Protein AF-A0A066ZVF3-F1 (afdb_monomer_lite)

Sequence (96 aa):
MKEVETARVYVGEEALKAGLVDSLGYLSDAVNQACNLGGDKTCDLVSYRFETNVNATSYSPTMQAQTKPIEMNLMKTGLLDSALSLKPGSYYLYLP

Foldseek 3Di:
DVVPVPPDDDDPVRCCVVVVDVDDDDPVVVQVVVCVVVVDPDDDDDAAAPDDDPPDDPPRDGDDPPPPPPPPVPDPDVVCCVVSVDDPDDDDDDDD

pLDDT: mean 78.71, std 16.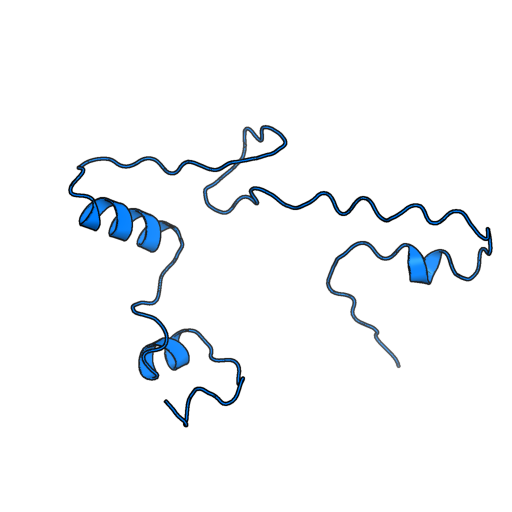89, range [48.66, 97.94]

Radius of gyration: 21.31 Å; chains: 1; bounding box: 42×54×50 Å

Organism: Hydrogenovibrio marinus (NCBI:txid28885)

Structure (mmCIF, N/CA/C/O backbone):
data_AF-A0A066ZVF3-F1
#
_entry.id   AF-A0A066ZVF3-F1
#
loop_
_atom_site.group_PDB
_atom_site.id
_atom_site.type_symbol
_atom_site.label_atom_id
_atom_site.label_alt_id
_atom_site.label_comp_id
_atom_site.label_asym_id
_atom_site.label_entity_id
_atom_site.label_seq_id
_atom_site.pdbx_PDB_ins_code
_atom_site.Cartn_x
_atom_site.Cartn_y
_atom_site.Cartn_z
_atom_site.occupancy
_atom_site.B_iso_or_equiv
_atom_site.auth_seq_id
_atom_site.auth_comp_id
_atom_site.auth_asym_id
_atom_site.auth_atom_id
_atom_site.pdbx_PDB_model_num
ATOM 1 N N . MET A 1 1 ? -22.580 -4.908 7.492 1.00 70.88 1 MET A N 1
ATOM 2 C CA . MET A 1 1 ? -21.985 -3.564 7.299 1.00 70.88 1 MET A CA 1
ATOM 3 C C . MET A 1 1 ? -22.213 -2.607 8.463 1.00 70.88 1 MET A C 1
ATOM 5 O O . MET A 1 1 ? -21.256 -1.954 8.838 1.00 70.88 1 MET A O 1
ATOM 9 N N . LYS A 1 2 ? -23.391 -2.562 9.107 1.00 84.12 2 LYS A N 1
ATOM 10 C CA . LYS A 1 2 ? -23.634 -1.645 10.246 1.00 84.12 2 LYS A CA 1
ATOM 11 C C . LYS A 1 2 ? -22.582 -1.688 11.371 1.00 84.12 2 LYS A C 1
ATOM 13 O O . LYS A 1 2 ? -22.343 -0.675 12.010 1.00 84.12 2 LYS A O 1
ATOM 18 N N . GLU A 1 3 ? -21.950 -2.838 11.603 1.00 85.00 3 GLU A N 1
ATOM 19 C CA . GLU A 1 3 ? -20.899 -2.991 12.622 1.00 85.00 3 GLU A CA 1
ATOM 20 C C . GLU A 1 3 ? -19.561 -2.319 12.253 1.00 85.00 3 GLU A C 1
ATOM 22 O O . GLU A 1 3 ? -18.801 -1.953 13.149 1.00 85.00 3 GLU A O 1
ATOM 27 N N . VAL A 1 4 ? -19.279 -2.121 10.958 1.00 88.56 4 VAL A N 1
ATOM 28 C CA . VAL A 1 4 ? -18.030 -1.508 10.460 1.00 88.56 4 VAL A CA 1
ATOM 29 C C . VAL A 1 4 ? -18.202 -0.044 10.036 1.00 88.56 4 VAL A C 1
ATOM 31 O O . VAL A 1 4 ? -17.241 0.719 10.054 1.00 88.56 4 VAL A O 1
ATOM 34 N N . GLU A 1 5 ? -19.429 0.396 9.750 1.00 89.56 5 GLU A N 1
ATOM 35 C CA . GLU A 1 5 ? -19.791 1.783 9.395 1.00 89.56 5 GLU A CA 1
ATOM 36 C C . GLU A 1 5 ? -19.851 2.723 10.619 1.00 89.56 5 GLU A C 1
ATOM 38 O O . GLU A 1 5 ? -20.708 3.596 10.726 1.00 89.56 5 GLU A O 1
ATOM 43 N N . THR A 1 6 ? -18.951 2.536 11.582 1.00 93.00 6 THR A N 1
ATOM 44 C CA . THR A 1 6 ? -18.926 3.287 12.851 1.00 93.00 6 THR A CA 1
ATOM 45 C C . THR A 1 6 ? -17.818 4.340 12.905 1.00 93.00 6 THR A C 1
ATOM 47 O O . THR A 1 6 ? -17.651 5.002 13.925 1.00 93.00 6 THR A O 1
ATOM 50 N N . ALA A 1 7 ? -17.045 4.485 11.821 1.00 91.00 7 ALA A N 1
ATOM 51 C CA . ALA A 1 7 ? -15.832 5.307 11.739 1.00 91.00 7 ALA A CA 1
ATOM 52 C C . ALA A 1 7 ? -14.723 4.929 12.743 1.00 91.00 7 ALA A C 1
ATOM 54 O O . ALA A 1 7 ? -13.763 5.680 12.921 1.00 91.00 7 ALA A O 1
ATOM 55 N N . ARG A 1 8 ? -14.816 3.759 13.390 1.00 93.00 8 ARG A N 1
ATOM 56 C CA . ARG A 1 8 ? -13.732 3.257 14.236 1.00 93.00 8 ARG A CA 1
ATOM 57 C C . ARG A 1 8 ? -12.518 2.875 13.390 1.00 93.00 8 ARG A C 1
ATOM 59 O O . ARG A 1 8 ? -12.648 2.382 12.271 1.00 93.00 8 ARG A O 1
ATOM 66 N N . VAL A 1 9 ? -11.337 3.059 13.964 1.00 94.81 9 VAL A N 1
ATOM 67 C CA . VAL A 1 9 ? -10.077 2.611 13.366 1.00 94.81 9 VAL A CA 1
ATOM 68 C C . VAL A 1 9 ? -9.894 1.119 13.649 1.00 94.81 9 VAL A C 1
ATOM 70 O O . VAL A 1 9 ? -10.175 0.659 14.757 1.00 94.81 9 VAL A O 1
ATOM 73 N N . TYR A 1 10 ? -9.427 0.378 12.647 1.00 95.69 10 TYR A N 1
ATOM 74 C CA . TYR A 1 10 ? -9.075 -1.037 12.749 1.00 95.69 10 TYR A CA 1
ATOM 75 C C . TYR A 1 10 ? -7.581 -1.198 12.498 1.00 95.69 10 TYR A C 1
ATOM 77 O O . TYR A 1 10 ? -7.042 -0.614 11.554 1.00 95.69 10 TYR A O 1
ATOM 85 N N . VAL A 1 11 ? -6.911 -2.009 13.314 1.00 96.94 11 VAL A N 1
ATOM 86 C CA . VAL A 1 11 ? -5.562 -2.482 12.970 1.00 96.94 11 VAL A CA 1
ATOM 87 C C . VAL A 1 11 ? -5.657 -3.590 11.919 1.00 96.94 11 VAL A C 1
ATOM 89 O O . VAL A 1 11 ? -6.714 -4.197 11.751 1.00 96.94 11 VAL A O 1
ATOM 92 N N . GLY A 1 12 ? -4.556 -3.871 11.214 1.00 96.69 12 GLY A N 1
ATOM 93 C CA . GLY A 1 12 ? -4.556 -4.767 10.050 1.00 96.69 12 GLY A CA 1
ATOM 94 C C . GLY A 1 12 ? -5.273 -6.105 10.279 1.00 96.69 12 GLY A C 1
ATOM 95 O O . GLY A 1 12 ? -6.181 -6.453 9.528 1.00 96.69 12 GLY A O 1
ATOM 96 N N . GLU A 1 13 ? -4.934 -6.833 11.344 1.00 97.94 13 GLU A N 1
ATOM 97 C CA . GLU A 1 13 ? -5.576 -8.122 11.650 1.00 97.94 13 GLU A CA 1
ATOM 98 C C . GLU A 1 13 ? -7.085 -8.021 11.885 1.00 97.94 13 GLU A C 1
ATOM 100 O O . GLU A 1 13 ? -7.837 -8.913 11.489 1.00 97.94 13 GLU A O 1
ATOM 105 N N . GLU A 1 14 ? -7.543 -6.951 12.531 1.00 96.69 14 GLU A N 1
ATOM 106 C CA . GLU A 1 14 ? -8.968 -6.732 12.768 1.00 96.69 14 GLU A CA 1
ATOM 107 C C . GLU A 1 14 ? -9.687 -6.357 11.473 1.00 96.69 14 GLU A C 1
ATOM 109 O O . GLU A 1 14 ? -10.793 -6.834 11.234 1.00 96.69 14 GLU A O 1
ATOM 114 N N . ALA A 1 15 ? -9.049 -5.551 10.620 1.00 96.75 15 ALA A N 1
ATOM 115 C CA . ALA A 1 15 ? -9.581 -5.181 9.315 1.00 96.75 15 ALA A CA 1
ATOM 116 C C . ALA A 1 15 ? -9.751 -6.414 8.416 1.00 96.75 15 ALA A C 1
ATOM 118 O O . ALA A 1 15 ? -10.792 -6.563 7.779 1.00 96.75 15 ALA A O 1
ATOM 119 N N . LEU A 1 16 ? -8.777 -7.332 8.424 1.00 97.38 16 LEU A N 1
ATOM 120 C CA . LEU A 1 16 ? -8.862 -8.597 7.692 1.00 97.38 16 LEU A CA 1
ATOM 121 C C . LEU A 1 16 ? -10.014 -9.467 8.219 1.00 97.38 16 LEU A C 1
ATOM 123 O O . LEU A 1 16 ? -10.845 -9.930 7.443 1.00 97.38 16 LEU A O 1
ATOM 127 N N . LYS A 1 17 ? -10.116 -9.641 9.545 1.00 96.00 17 LYS A N 1
ATOM 128 C CA . LYS A 1 17 ? -11.213 -10.400 10.183 1.00 96.00 17 LYS A CA 1
ATOM 129 C C . LYS A 1 17 ? -12.590 -9.801 9.891 1.00 96.00 17 LYS A C 1
ATOM 131 O O . LYS A 1 17 ? -13.560 -10.540 9.763 1.00 96.00 17 LYS A O 1
ATOM 136 N N . ALA A 1 18 ? -12.673 -8.476 9.794 1.00 94.94 18 ALA A N 1
ATOM 137 C CA . ALA A 1 18 ? -13.895 -7.747 9.473 1.00 94.94 18 ALA A CA 1
ATOM 138 C C . ALA A 1 18 ? -14.215 -7.708 7.964 1.00 94.94 18 ALA A C 1
ATOM 140 O O . ALA A 1 18 ? -15.256 -7.168 7.590 1.00 94.94 18 ALA A O 1
ATOM 141 N N . GLY A 1 19 ? -13.347 -8.252 7.102 1.00 94.88 19 GLY A N 1
ATOM 142 C CA . GLY A 1 19 ? -13.518 -8.233 5.646 1.00 94.88 19 GLY A CA 1
ATOM 143 C C . GLY A 1 19 ? -13.345 -6.849 5.013 1.00 94.88 19 GLY A C 1
ATOM 144 O O . GLY A 1 19 ? -13.898 -6.589 3.951 1.00 94.88 19 GLY A O 1
ATOM 145 N N . LEU A 1 20 ? -12.621 -5.942 5.676 1.00 95.06 20 LEU A N 1
ATOM 146 C CA . LEU A 1 20 ? -12.338 -4.589 5.180 1.00 95.06 20 LEU A CA 1
ATOM 147 C C . LEU A 1 20 ? -11.139 -4.541 4.223 1.00 95.06 20 LEU A C 1
ATOM 149 O O . LEU A 1 20 ? -10.970 -3.558 3.506 1.00 95.06 20 LEU A O 1
ATOM 153 N N . VAL A 1 21 ? -10.299 -5.577 4.236 1.00 96.62 21 VAL A N 1
ATOM 154 C CA . VAL A 1 21 ? -9.141 -5.756 3.352 1.00 96.62 21 VAL A CA 1
ATOM 155 C C . VAL A 1 21 ? -9.041 -7.222 2.939 1.00 96.62 21 VAL A C 1
ATOM 157 O O . VAL A 1 21 ? -9.465 -8.100 3.690 1.00 96.62 21 VAL A O 1
ATOM 160 N N . ASP A 1 22 ? -8.438 -7.488 1.783 1.00 97.31 22 ASP A N 1
ATOM 161 C CA . ASP A 1 22 ? -8.309 -8.852 1.251 1.00 97.31 22 ASP A CA 1
ATOM 162 C C . ASP A 1 22 ? -7.132 -9.630 1.861 1.00 97.31 22 ASP A C 1
ATOM 164 O O . ASP A 1 22 ? -7.176 -10.852 1.991 1.00 97.31 22 ASP A O 1
ATOM 168 N N . SER A 1 23 ? -6.057 -8.930 2.236 1.00 97.50 23 SER A N 1
ATOM 169 C CA . SER A 1 23 ? -4.832 -9.549 2.751 1.00 97.50 23 SER A CA 1
ATOM 170 C C . SER A 1 23 ? -3.988 -8.581 3.575 1.00 97.50 23 SER A C 1
ATOM 172 O O . SER A 1 23 ? -4.099 -7.363 3.432 1.00 97.50 23 SER A O 1
ATOM 174 N N . LEU A 1 24 ? -3.083 -9.133 4.386 1.00 97.94 24 LEU A N 1
ATOM 175 C CA . LEU A 1 24 ? -2.029 -8.386 5.072 1.00 97.94 24 LEU A 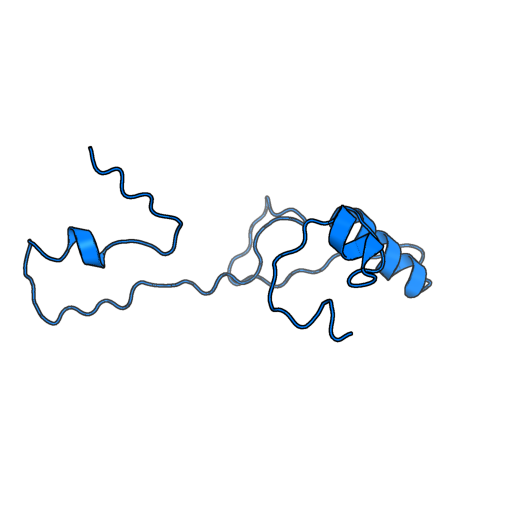CA 1
ATOM 176 C C . LEU A 1 24 ? -0.683 -8.649 4.414 1.00 97.94 24 LEU A C 1
ATOM 178 O O . LEU A 1 24 ? -0.345 -9.795 4.129 1.00 97.94 24 LEU A O 1
ATOM 182 N N . GLY A 1 25 ? 0.085 -7.586 4.215 1.00 96.06 25 GLY A N 1
ATOM 183 C CA . GLY A 1 25 ? 1.396 -7.657 3.595 1.00 96.06 25 GLY A CA 1
ATOM 184 C C . GLY A 1 25 ? 2.030 -6.283 3.463 1.00 96.06 25 GLY A C 1
ATOM 185 O O . GLY A 1 25 ? 1.493 -5.266 3.911 1.00 96.06 25 GLY A O 1
ATOM 186 N N . TYR A 1 26 ? 3.192 -6.273 2.839 1.00 94.19 26 TYR A N 1
ATOM 187 C CA . TYR A 1 26 ? 3.963 -5.089 2.513 1.00 94.19 26 TYR A CA 1
ATOM 188 C C . TYR A 1 26 ? 3.681 -4.622 1.079 1.00 94.19 26 TYR A C 1
ATOM 190 O O . TYR A 1 26 ? 2.983 -5.272 0.301 1.00 94.19 26 TYR A O 1
ATOM 198 N N . LEU A 1 27 ? 4.268 -3.488 0.689 1.00 90.81 27 LEU A N 1
ATOM 199 C CA . LEU A 1 27 ? 4.097 -2.945 -0.662 1.00 90.81 27 LEU A CA 1
ATOM 200 C C . LEU A 1 27 ? 4.604 -3.908 -1.749 1.00 90.81 27 LEU A C 1
ATOM 202 O O . LEU A 1 27 ? 4.033 -3.965 -2.833 1.00 90.81 27 LEU A O 1
ATOM 206 N N . SER A 1 28 ? 5.645 -4.691 -1.454 1.00 91.25 28 SER A N 1
ATOM 207 C CA . SER A 1 28 ? 6.149 -5.734 -2.355 1.00 91.25 28 SER A CA 1
ATOM 208 C C . SER A 1 28 ? 5.094 -6.791 -2.672 1.00 91.25 28 SER A C 1
ATOM 210 O O . SER A 1 28 ? 4.993 -7.218 -3.818 1.00 91.25 28 SER A O 1
ATOM 212 N N . ASP A 1 29 ? 4.284 -7.178 -1.686 1.00 94.56 29 ASP A N 1
ATOM 213 C CA . ASP A 1 29 ? 3.248 -8.197 -1.863 1.00 94.56 29 ASP A CA 1
ATOM 214 C C . ASP A 1 29 ? 2.132 -7.672 -2.767 1.00 94.56 29 ASP A C 1
ATOM 216 O O . ASP A 1 29 ? 1.681 -8.378 -3.667 1.00 94.56 29 ASP A O 1
ATOM 220 N N . ALA A 1 30 ? 1.765 -6.396 -2.608 1.00 93.88 30 ALA A N 1
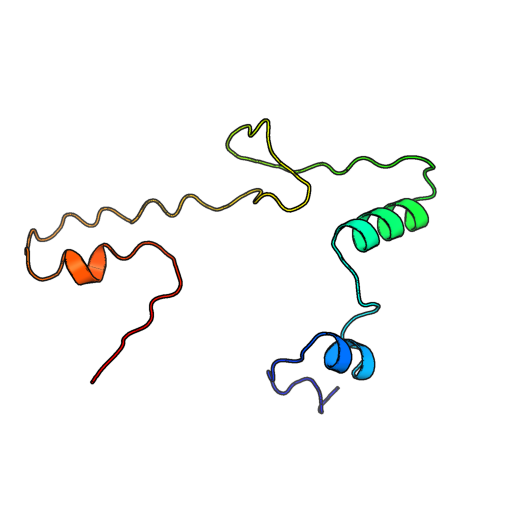ATOM 221 C CA . ALA A 1 30 ? 0.808 -5.730 -3.485 1.00 93.88 30 ALA A CA 1
ATOM 222 C C . ALA A 1 30 ? 1.304 -5.657 -4.942 1.00 93.88 30 ALA A C 1
ATOM 224 O O . ALA A 1 30 ? 0.538 -5.940 -5.863 1.00 93.88 30 ALA A O 1
ATOM 225 N N . VAL A 1 31 ? 2.584 -5.329 -5.165 1.00 92.88 31 VAL A N 1
ATOM 226 C CA . VAL A 1 31 ? 3.186 -5.301 -6.513 1.00 92.88 31 VAL A CA 1
ATOM 227 C C . VAL A 1 31 ? 3.209 -6.697 -7.137 1.00 92.88 31 VAL A C 1
ATOM 229 O O . VAL A 1 31 ? 2.803 -6.859 -8.287 1.00 92.88 31 VAL A O 1
ATOM 232 N N . ASN A 1 32 ? 3.620 -7.713 -6.377 1.00 93.38 32 ASN A N 1
ATOM 233 C CA . ASN A 1 32 ? 3.641 -9.099 -6.845 1.00 93.38 32 ASN A CA 1
ATOM 234 C C . ASN A 1 32 ? 2.235 -9.590 -7.202 1.00 93.38 32 ASN A C 1
ATOM 236 O O . ASN A 1 32 ? 2.036 -10.181 -8.262 1.00 93.38 32 ASN A O 1
ATOM 240 N N . GLN A 1 33 ? 1.247 -9.306 -6.352 1.00 95.50 33 GLN A N 1
ATOM 241 C CA . GLN A 1 33 ? -0.138 -9.688 -6.600 1.00 95.50 33 GLN A CA 1
ATOM 242 C C . GLN A 1 33 ? -0.699 -8.990 -7.842 1.00 95.50 33 GLN A C 1
ATOM 244 O O . GLN A 1 33 ? -1.346 -9.639 -8.661 1.00 95.50 33 GLN A O 1
ATOM 249 N N . ALA A 1 34 ? -0.420 -7.697 -8.021 1.00 94.56 34 ALA A N 1
ATOM 250 C CA . ALA A 1 34 ? -0.816 -6.967 -9.222 1.00 94.56 34 ALA A CA 1
ATOM 251 C C . ALA A 1 34 ? -0.184 -7.568 -10.488 1.00 94.56 34 ALA A C 1
ATOM 253 O O . ALA A 1 34 ? -0.882 -7.757 -11.482 1.00 94.56 34 ALA A O 1
ATOM 254 N N . CYS A 1 35 ? 1.101 -7.932 -10.436 1.00 95.50 35 CYS A N 1
ATOM 255 C CA . CYS A 1 35 ? 1.788 -8.576 -11.554 1.00 95.50 35 CYS A CA 1
ATOM 256 C C . CYS A 1 35 ? 1.165 -9.933 -11.908 1.00 95.50 35 CYS A C 1
ATOM 258 O O . CYS A 1 35 ? 0.841 -10.192 -13.067 1.00 95.50 35 CYS A O 1
ATOM 260 N N . ASN A 1 36 ? 0.898 -10.760 -10.891 1.00 95.12 36 ASN A N 1
ATOM 261 C CA . ASN A 1 36 ? 0.243 -12.057 -11.056 1.00 95.12 36 ASN A CA 1
ATOM 262 C C . ASN A 1 36 ? -1.144 -11.922 -11.700 1.00 95.12 36 ASN A C 1
ATOM 264 O O . ASN A 1 36 ? -1.493 -12.709 -12.577 1.00 95.12 36 ASN A O 1
ATOM 268 N N . LEU A 1 37 ? -1.929 -10.923 -11.284 1.00 95.94 37 LEU A N 1
ATOM 269 C CA . LEU A 1 37 ? -3.247 -10.641 -11.859 1.00 95.94 37 LEU A CA 1
ATOM 270 C C . LEU A 1 37 ? -3.162 -10.120 -13.300 1.00 95.94 37 LEU A C 1
ATOM 272 O O . LEU A 1 37 ? -4.058 -10.396 -14.095 1.00 95.94 37 LEU A O 1
ATOM 276 N N . GLY A 1 38 ? -2.097 -9.390 -13.638 1.00 94.81 38 GLY A N 1
ATOM 277 C CA . GLY A 1 38 ? -1.829 -8.911 -14.996 1.00 94.81 38 GLY A CA 1
ATOM 278 C C . GLY A 1 38 ? -1.403 -10.012 -15.972 1.00 94.81 38 GLY A C 1
ATOM 279 O O . GLY A 1 38 ? -1.534 -9.835 -17.179 1.00 94.81 38 GLY A O 1
ATOM 280 N N . GLY A 1 39 ? -0.932 -11.158 -15.470 1.00 95.25 39 GLY A N 1
ATOM 281 C CA . GLY A 1 39 ? -0.498 -12.293 -16.292 1.00 95.25 39 GLY A CA 1
ATOM 282 C C . GLY A 1 39 ? 0.883 -12.124 -16.935 1.00 95.25 39 GLY A C 1
ATOM 283 O O . GLY A 1 39 ? 1.297 -12.975 -17.725 1.00 95.25 39 GLY A O 1
ATOM 284 N N . ASP A 1 40 ? 1.608 -11.061 -16.587 1.00 92.44 40 ASP A N 1
ATOM 285 C CA . ASP A 1 40 ? 2.971 -10.825 -17.048 1.00 92.44 40 ASP A CA 1
ATOM 286 C C . ASP A 1 40 ? 3.996 -11.553 -16.170 1.00 92.44 40 ASP A C 1
ATOM 288 O O . ASP A 1 40 ? 3.794 -11.796 -14.981 1.00 92.44 40 ASP A O 1
ATOM 292 N N . LYS A 1 41 ? 5.134 -11.918 -16.769 1.00 85.62 41 LYS A N 1
ATOM 293 C CA . LYS A 1 41 ? 6.234 -12.595 -16.054 1.00 85.62 41 LYS A CA 1
ATOM 294 C C . LYS A 1 41 ? 7.130 -11.632 -15.280 1.00 85.62 41 LYS A C 1
ATOM 296 O O . LYS A 1 41 ? 7.819 -12.052 -14.355 1.00 85.62 41 LYS A O 1
ATOM 301 N N . THR A 1 42 ? 7.140 -10.372 -15.697 1.00 89.50 42 THR A N 1
ATOM 302 C CA . THR A 1 42 ? 7.984 -9.321 -15.143 1.00 89.50 42 THR A CA 1
ATOM 303 C C . THR A 1 42 ? 7.185 -8.034 -15.160 1.00 89.50 42 THR A C 1
ATOM 305 O O . THR A 1 42 ? 6.676 -7.651 -16.210 1.00 89.50 42 THR A O 1
ATOM 308 N N . CYS A 1 43 ? 7.100 -7.364 -14.015 1.00 92.12 43 CYS A N 1
ATOM 309 C CA . CYS A 1 43 ? 6.407 -6.092 -13.888 1.00 92.12 43 CYS A CA 1
ATOM 310 C C . CYS A 1 43 ? 7.301 -5.085 -13.176 1.00 92.12 43 CYS A C 1
ATOM 312 O O . CYS A 1 43 ? 7.895 -5.400 -12.143 1.00 92.12 43 CYS A O 1
ATOM 314 N N . ASP A 1 44 ? 7.344 -3.867 -13.707 1.00 89.88 44 ASP A N 1
ATOM 315 C CA . ASP A 1 44 ? 8.088 -2.760 -13.121 1.00 89.88 44 ASP A CA 1
ATOM 316 C C . ASP A 1 44 ? 7.154 -1.825 -12.347 1.00 89.88 44 ASP A C 1
ATOM 318 O O . ASP A 1 44 ? 6.050 -1.498 -12.788 1.00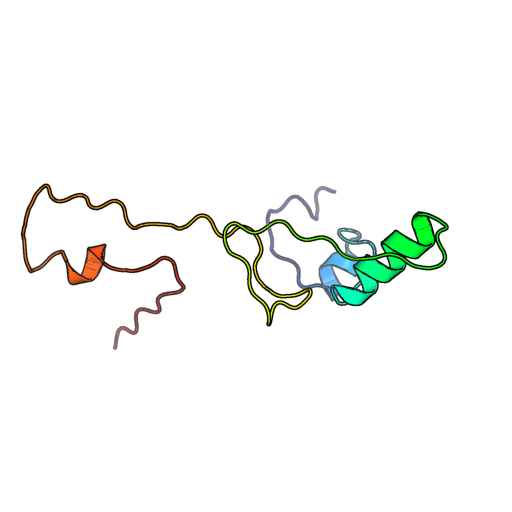 89.88 44 ASP A O 1
ATOM 322 N N . LEU A 1 45 ? 7.614 -1.353 -11.186 1.00 88.50 45 LEU A N 1
ATOM 323 C CA . LEU A 1 45 ? 6.913 -0.326 -10.421 1.00 88.50 45 LEU A CA 1
ATOM 324 C C . LEU A 1 45 ? 7.306 1.062 -10.935 1.00 88.50 45 LEU A C 1
ATOM 326 O O . LEU A 1 45 ? 8.451 1.489 -10.787 1.00 88.50 45 LEU A O 1
ATOM 330 N N . VAL A 1 46 ? 6.333 1.798 -11.468 1.00 88.25 46 VAL A N 1
ATOM 331 C CA . VAL A 1 46 ? 6.518 3.184 -11.915 1.00 88.25 46 VAL A CA 1
ATOM 332 C C . VAL A 1 46 ? 5.942 4.149 -10.881 1.00 88.25 46 VAL A C 1
ATOM 334 O O . VAL A 1 46 ? 4.845 3.954 -10.365 1.00 88.25 46 VAL A O 1
ATOM 337 N N . SER A 1 47 ? 6.675 5.223 -10.588 1.00 85.69 47 SER A N 1
ATOM 338 C CA . SER A 1 47 ? 6.246 6.268 -9.655 1.00 85.69 47 SER A CA 1
ATOM 339 C C . SER A 1 47 ? 6.442 7.657 -10.253 1.00 85.69 47 SER A C 1
ATOM 341 O O . SER A 1 47 ? 7.526 7.957 -10.754 1.00 85.69 47 SER A O 1
ATOM 343 N N . TYR A 1 48 ? 5.441 8.524 -10.121 1.00 84.69 48 TYR A N 1
ATOM 344 C CA . TYR A 1 48 ? 5.517 9.918 -10.558 1.00 84.69 48 TYR A CA 1
ATOM 345 C C . TYR A 1 48 ? 6.050 10.815 -9.437 1.00 84.69 48 TYR A C 1
ATOM 347 O O . TYR A 1 48 ? 5.600 10.723 -8.295 1.00 84.69 48 TYR A O 1
ATOM 355 N N . ARG A 1 49 ? 7.020 11.679 -9.753 1.00 81.69 49 ARG A N 1
ATOM 356 C CA . ARG A 1 49 ? 7.669 12.595 -8.802 1.00 81.69 49 ARG A CA 1
ATOM 357 C C . ARG A 1 49 ? 7.887 13.959 -9.445 1.00 81.69 49 ARG A C 1
ATOM 359 O O . ARG A 1 49 ? 8.124 14.027 -10.646 1.00 81.69 49 ARG A O 1
ATOM 366 N N . PHE A 1 50 ? 7.829 15.021 -8.638 1.00 79.25 50 PHE A N 1
ATOM 367 C CA . PHE A 1 50 ? 8.190 16.370 -9.091 1.00 79.25 50 PHE A CA 1
ATOM 368 C C . PHE A 1 50 ? 9.696 16.499 -9.331 1.00 79.25 50 PHE A C 1
ATOM 370 O O . PHE A 1 50 ? 10.108 17.052 -10.341 1.00 79.25 50 PHE A O 1
ATOM 377 N N . GLU A 1 51 ? 10.495 15.942 -8.418 1.00 79.75 51 GLU A N 1
ATOM 378 C CA . GLU A 1 51 ? 11.955 15.959 -8.480 1.00 79.75 51 GLU A CA 1
ATOM 379 C C . GLU A 1 51 ? 12.493 14.532 -8.591 1.00 79.75 51 GLU A C 1
ATOM 381 O O . GLU A 1 51 ? 11.999 13.603 -7.937 1.00 79.75 51 GLU A O 1
ATOM 386 N N . THR A 1 52 ? 13.532 14.344 -9.402 1.00 81.12 52 THR A N 1
ATOM 387 C CA . THR A 1 52 ? 14.210 13.050 -9.522 1.00 81.12 52 THR A CA 1
ATOM 388 C C . THR A 1 52 ? 14.981 12.736 -8.244 1.00 81.12 52 THR A C 1
ATOM 390 O O . THR A 1 52 ? 15.795 13.539 -7.793 1.00 81.12 52 THR A O 1
ATOM 393 N N . ASN A 1 53 ? 14.781 11.541 -7.690 1.00 81.44 53 ASN A N 1
ATOM 394 C CA . ASN A 1 53 ? 15.552 11.037 -6.557 1.00 81.44 53 ASN A CA 1
ATOM 395 C C . ASN A 1 53 ? 16.219 9.714 -6.946 1.00 81.44 53 ASN A C 1
ATOM 397 O O . ASN A 1 53 ? 15.546 8.698 -7.103 1.00 81.44 53 ASN A O 1
ATOM 401 N N . VAL A 1 54 ? 17.546 9.741 -7.084 1.00 86.69 54 VAL A N 1
ATOM 402 C CA . VAL A 1 54 ? 18.365 8.580 -7.479 1.00 86.69 54 VAL A CA 1
ATOM 403 C C . VAL A 1 54 ? 18.396 7.468 -6.430 1.00 86.69 54 VAL A C 1
ATOM 405 O O . VAL A 1 54 ? 18.663 6.322 -6.765 1.00 86.69 54 VAL A O 1
ATOM 408 N N . ASN A 1 55 ? 18.085 7.793 -5.175 1.00 87.31 55 ASN A N 1
ATOM 409 C CA . ASN A 1 55 ? 18.039 6.847 -4.061 1.00 87.31 55 ASN A CA 1
ATOM 410 C C . ASN A 1 55 ? 16.603 6.408 -3.741 1.00 87.31 55 ASN A C 1
ATOM 412 O O . ASN A 1 55 ? 16.341 5.879 -2.659 1.00 87.31 55 ASN A O 1
ATOM 416 N N . ALA A 1 56 ? 15.649 6.685 -4.632 1.00 85.44 56 ALA A N 1
ATOM 417 C CA . ALA A 1 56 ? 14.262 6.344 -4.391 1.00 85.44 56 ALA A CA 1
ATOM 418 C C . ALA A 1 56 ? 14.039 4.828 -4.410 1.00 85.44 56 ALA A C 1
ATOM 420 O O . ALA A 1 56 ? 14.456 4.114 -5.316 1.00 85.44 56 ALA A O 1
ATOM 421 N N . THR A 1 57 ? 13.294 4.365 -3.418 1.00 87.62 57 THR A N 1
ATOM 422 C CA . THR A 1 57 ? 12.762 3.008 -3.308 1.00 87.62 57 THR A CA 1
ATOM 423 C C . THR A 1 57 ? 11.257 3.005 -3.584 1.00 87.62 57 THR A C 1
ATOM 425 O O . THR A 1 57 ? 10.631 4.062 -3.725 1.00 87.62 57 THR A O 1
ATOM 428 N N . SER A 1 58 ? 10.643 1.820 -3.603 1.00 84.75 58 SER A N 1
ATOM 429 C CA . SER A 1 58 ? 9.183 1.667 -3.680 1.00 84.75 58 SER A CA 1
ATOM 430 C C . SER A 1 58 ? 8.442 2.373 -2.535 1.00 84.75 58 SER A C 1
ATOM 432 O O . SER A 1 58 ? 7.325 2.837 -2.725 1.00 84.75 58 SER A O 1
ATOM 434 N N . TYR A 1 59 ? 9.087 2.533 -1.376 1.00 84.88 59 TYR A N 1
ATOM 435 C CA . TYR A 1 59 ? 8.543 3.243 -0.213 1.00 84.88 59 TYR A CA 1
ATOM 436 C C . TYR A 1 59 ? 8.827 4.747 -0.213 1.00 84.88 59 TYR A C 1
ATOM 438 O O . TYR A 1 59 ? 8.399 5.461 0.693 1.00 84.88 59 TYR A O 1
ATOM 446 N N . SER A 1 60 ? 9.585 5.248 -1.189 1.00 85.50 60 SER A N 1
ATOM 447 C CA . SER A 1 60 ? 9.922 6.667 -1.231 1.00 85.50 60 SER A CA 1
ATOM 448 C C . SER A 1 60 ? 8.708 7.500 -1.641 1.00 85.50 60 SER A C 1
ATOM 450 O O . SER A 1 60 ? 8.073 7.164 -2.648 1.00 85.50 60 SER A O 1
ATOM 452 N N . PRO A 1 61 ? 8.425 8.615 -0.940 1.00 76.00 61 PRO A N 1
ATOM 453 C CA . PRO A 1 61 ? 7.322 9.502 -1.281 1.00 76.00 61 PRO A CA 1
ATOM 454 C C . PRO A 1 61 ? 7.338 9.903 -2.760 1.00 76.00 61 PRO A C 1
ATOM 456 O O . PRO A 1 61 ? 8.399 10.059 -3.376 1.00 76.00 61 PRO A O 1
ATOM 459 N N . THR A 1 62 ? 6.149 10.028 -3.342 1.00 72.88 62 THR A N 1
ATOM 460 C CA . THR A 1 62 ? 5.971 10.295 -4.772 1.00 72.88 62 THR A CA 1
ATOM 461 C C . THR A 1 62 ? 5.663 11.771 -5.010 1.00 72.88 62 THR A C 1
ATOM 463 O O . THR A 1 62 ? 6.559 12.574 -5.268 1.00 72.88 62 THR A O 1
ATOM 466 N N . MET A 1 63 ? 4.399 12.145 -4.835 1.00 62.69 63 MET A N 1
ATOM 467 C CA . MET A 1 63 ? 3.889 13.505 -4.923 1.00 62.69 63 MET A CA 1
ATOM 468 C C . MET A 1 63 ? 3.497 13.971 -3.527 1.00 62.69 63 MET A C 1
ATOM 470 O O . MET A 1 63 ? 2.329 13.959 -3.149 1.00 62.69 63 MET A O 1
ATOM 474 N N . GLN A 1 64 ? 4.477 14.394 -2.735 1.00 60.91 64 GLN A N 1
ATOM 475 C CA . GLN A 1 64 ? 4.149 15.310 -1.652 1.00 60.91 64 GLN A CA 1
ATOM 476 C C . GLN A 1 64 ? 3.917 16.661 -2.315 1.00 60.91 64 GLN A C 1
ATOM 478 O O . GLN A 1 64 ? 4.829 17.203 -2.944 1.00 60.91 64 GLN A O 1
ATOM 483 N N . ALA A 1 65 ? 2.691 17.186 -2.227 1.00 51.81 65 ALA A N 1
ATOM 484 C CA . ALA A 1 65 ? 2.484 18.601 -2.485 1.00 51.81 65 ALA A CA 1
ATOM 485 C C . ALA A 1 65 ? 3.529 19.326 -1.637 1.00 51.81 65 ALA A C 1
ATOM 487 O O . ALA A 1 65 ? 3.573 19.121 -0.422 1.00 51.81 65 ALA A O 1
ATOM 488 N N . GLN A 1 66 ? 4.412 20.104 -2.269 1.00 52.28 66 GLN A N 1
ATOM 489 C CA . GLN A 1 66 ? 5.205 21.059 -1.520 1.00 52.28 66 GLN A CA 1
ATOM 490 C C . GLN A 1 66 ? 4.181 21.958 -0.840 1.00 52.28 66 GLN A C 1
ATOM 492 O O . GLN A 1 66 ? 3.650 22.884 -1.449 1.00 52.28 66 GLN A O 1
ATOM 497 N N . THR A 1 67 ? 3.874 21.678 0.420 1.00 52.25 67 THR A N 1
ATOM 498 C CA . THR A 1 67 ? 3.284 22.650 1.320 1.00 52.25 67 THR A CA 1
ATOM 499 C C . THR A 1 67 ? 4.375 23.684 1.530 1.00 52.25 67 THR A C 1
ATOM 501 O O . THR A 1 67 ? 5.054 23.692 2.556 1.00 52.25 67 THR A O 1
ATOM 504 N N . LYS A 1 68 ? 4.620 24.517 0.510 1.00 50.00 68 LYS A N 1
ATOM 505 C CA . LYS A 1 68 ? 5.213 25.820 0.746 1.00 50.00 68 LYS A CA 1
ATOM 506 C C . LYS A 1 68 ? 4.263 26.454 1.755 1.00 50.00 68 LYS A C 1
ATOM 508 O O . LYS A 1 68 ? 3.075 26.570 1.435 1.00 50.00 68 LYS A O 1
ATOM 513 N N . PRO A 1 69 ? 4.713 26.742 2.987 1.00 54.59 69 PRO A N 1
ATOM 514 C CA . PRO A 1 69 ? 3.874 27.483 3.909 1.00 54.59 69 PRO A CA 1
ATOM 515 C C . PRO A 1 69 ? 3.406 28.731 3.164 1.00 54.59 69 PRO A C 1
ATOM 517 O O . PRO A 1 69 ? 4.197 29.367 2.464 1.00 54.59 69 PRO A O 1
ATOM 520 N N . ILE A 1 70 ? 2.106 29.017 3.222 1.00 52.94 70 ILE A N 1
ATOM 521 C CA . ILE A 1 70 ? 1.580 30.251 2.650 1.00 52.94 70 ILE A CA 1
ATOM 522 C C . ILE A 1 70 ? 2.314 31.372 3.390 1.00 52.94 70 ILE A C 1
ATOM 524 O O . ILE A 1 70 ? 2.122 31.534 4.594 1.00 52.94 70 ILE A O 1
ATOM 528 N N . GLU A 1 71 ? 3.187 32.109 2.701 1.00 52.81 71 GLU A N 1
ATOM 529 C CA . GLU A 1 71 ? 3.850 33.286 3.264 1.00 52.81 71 GLU A CA 1
ATOM 530 C C . GLU A 1 71 ? 2.809 34.406 3.424 1.00 52.81 71 GLU A C 1
ATOM 532 O O . GLU A 1 71 ? 2.711 35.332 2.623 1.00 52.81 71 GLU A O 1
ATOM 537 N N . MET A 1 72 ? 1.974 34.306 4.459 1.00 51.16 72 MET A N 1
ATOM 538 C CA . MET A 1 72 ? 1.030 35.347 4.869 1.00 51.16 72 MET A CA 1
ATOM 539 C C . MET A 1 72 ? 1.801 36.444 5.608 1.00 51.16 72 MET A C 1
ATOM 541 O O . MET A 1 72 ? 1.757 36.550 6.829 1.00 51.16 72 MET A O 1
ATOM 545 N N . ASN A 1 73 ? 2.529 37.275 4.867 1.00 54.06 73 ASN A N 1
ATOM 546 C CA . ASN A 1 73 ? 3.341 38.365 5.416 1.00 54.06 73 ASN A CA 1
ATOM 547 C C . ASN A 1 73 ? 2.499 39.625 5.723 1.00 54.06 73 ASN A C 1
ATOM 549 O O . ASN A 1 73 ? 2.852 40.734 5.328 1.00 54.06 73 ASN A O 1
ATOM 553 N N . LEU A 1 74 ? 1.344 39.466 6.382 1.00 55.56 74 LEU A N 1
ATOM 554 C CA . LEU A 1 74 ? 0.410 40.578 6.617 1.00 55.56 74 LEU A CA 1
ATOM 555 C C . LEU A 1 74 ? 0.580 41.271 7.975 1.00 55.56 74 LEU A C 1
ATOM 557 O O . LEU A 1 74 ? 0.109 42.393 8.117 1.00 55.56 74 LEU A O 1
ATOM 561 N N . MET A 1 75 ? 1.296 40.675 8.937 1.00 51.94 75 MET A N 1
ATOM 562 C CA . MET A 1 75 ? 1.683 41.327 10.197 1.00 51.94 75 MET A CA 1
ATOM 563 C C . MET A 1 75 ? 2.987 40.718 10.736 1.00 51.94 75 MET A C 1
ATOM 565 O O . MET A 1 75 ? 3.004 39.568 11.162 1.00 51.94 75 MET A O 1
ATOM 569 N N . LYS A 1 76 ? 4.083 41.490 10.762 1.00 52.38 76 LYS A N 1
ATOM 570 C CA . LYS A 1 76 ? 5.318 41.107 11.471 1.00 52.38 76 LYS A CA 1
ATOM 571 C C . LYS A 1 76 ? 5.111 41.265 12.977 1.00 52.38 76 LYS A C 1
ATOM 573 O O . LYS A 1 76 ? 5.433 42.305 13.547 1.00 52.38 76 LYS A O 1
ATOM 578 N N . THR A 1 77 ? 4.564 40.247 13.629 1.00 57.41 77 THR A N 1
ATOM 579 C CA . THR A 1 77 ? 4.479 40.188 15.094 1.00 57.41 77 THR A CA 1
ATOM 580 C C . THR A 1 77 ? 5.332 39.028 15.591 1.00 57.41 77 THR A C 1
ATOM 582 O O . THR A 1 77 ? 4.932 37.874 15.460 1.00 57.41 77 THR A O 1
ATOM 585 N N . GLY A 1 78 ? 6.484 39.324 16.204 1.00 58.59 78 GLY A N 1
ATOM 586 C CA . GLY A 1 78 ? 7.462 38.313 16.644 1.00 58.59 78 GLY A CA 1
ATOM 587 C C . GLY A 1 78 ? 6.971 37.320 17.712 1.00 58.59 78 GLY A C 1
ATOM 588 O O . GLY A 1 78 ? 7.701 36.406 18.071 1.00 58.59 78 GLY A O 1
ATOM 589 N N . LEU A 1 79 ? 5.743 37.481 18.217 1.00 58.16 79 LEU A N 1
ATOM 590 C CA . LEU A 1 79 ? 5.081 36.545 19.134 1.00 58.16 79 LEU A CA 1
ATOM 591 C C . LEU A 1 79 ? 4.321 35.417 18.415 1.00 58.16 79 LEU A C 1
ATOM 593 O O . LEU A 1 79 ? 4.163 34.344 18.989 1.00 58.16 79 LEU A O 1
ATOM 597 N N . LEU A 1 80 ? 3.850 35.640 17.182 1.00 56.41 80 LEU A N 1
ATOM 598 C CA . LEU A 1 80 ? 3.029 34.669 16.442 1.00 56.41 80 LEU A CA 1
ATOM 599 C C . LEU A 1 80 ? 3.847 33.804 15.472 1.00 56.41 80 LEU A C 1
ATOM 601 O O . LEU A 1 80 ? 3.390 32.725 15.097 1.00 56.41 80 LEU A O 1
ATOM 605 N N . ASP A 1 81 ? 5.069 34.220 15.124 1.00 59.53 81 ASP A N 1
ATOM 606 C CA . ASP A 1 81 ? 5.942 33.484 14.199 1.00 59.53 81 ASP A CA 1
ATOM 607 C C . ASP A 1 81 ? 6.252 32.061 14.690 1.00 59.53 81 ASP A C 1
ATOM 609 O O . ASP A 1 81 ? 6.256 31.122 13.898 1.00 59.53 81 ASP A O 1
ATOM 613 N N . SER A 1 82 ? 6.432 31.845 15.995 1.00 60.62 82 SER A N 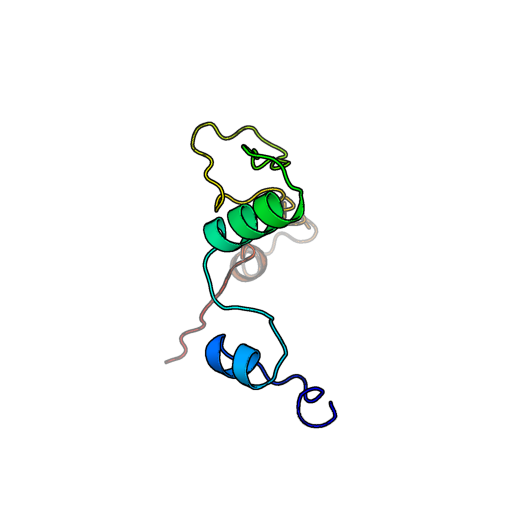1
ATOM 614 C CA . SER A 1 82 ? 6.716 30.511 16.550 1.00 60.62 82 SER A CA 1
ATOM 615 C C . SER A 1 82 ? 5.528 29.543 16.463 1.00 60.62 82 SER A C 1
ATOM 617 O O . SER A 1 82 ? 5.731 28.339 16.339 1.00 60.62 82 SER A O 1
ATOM 619 N N . ALA A 1 83 ? 4.292 30.053 16.514 1.00 60.62 83 ALA A N 1
ATOM 620 C CA . ALA A 1 83 ? 3.077 29.239 16.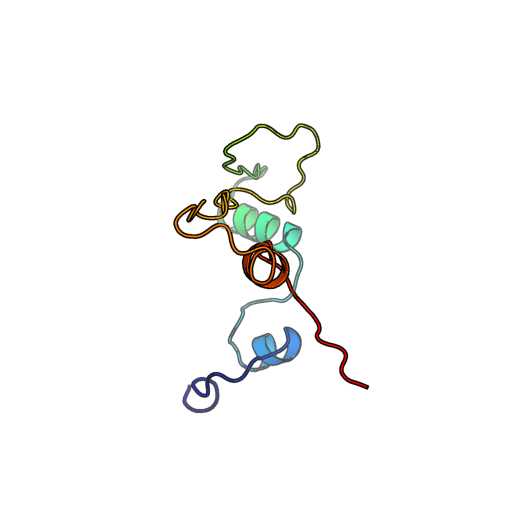413 1.00 60.62 83 ALA A CA 1
ATOM 621 C C . ALA A 1 83 ? 2.641 29.021 14.954 1.00 60.62 83 ALA A C 1
ATOM 623 O O . ALA A 1 83 ? 2.058 27.990 14.629 1.00 60.62 83 ALA A O 1
ATOM 624 N N . LEU A 1 84 ? 2.937 29.980 14.070 1.00 60.34 84 LEU A N 1
ATOM 625 C CA . LEU A 1 84 ? 2.541 29.953 12.658 1.00 60.34 84 LEU A CA 1
ATOM 626 C C . LEU A 1 84 ? 3.620 29.373 11.723 1.00 60.34 84 LEU A C 1
ATOM 628 O O . LEU A 1 84 ? 3.310 29.031 10.587 1.00 60.34 84 LEU A O 1
ATOM 632 N N . SER A 1 85 ? 4.867 29.214 12.183 1.00 62.44 85 SER A N 1
ATOM 633 C CA . SER A 1 85 ? 5.965 28.581 11.422 1.00 62.44 85 SER A CA 1
ATOM 634 C C . SER A 1 85 ? 6.017 27.054 11.534 1.00 62.44 85 SER A C 1
ATOM 636 O O . SER A 1 85 ? 6.945 26.421 11.018 1.00 62.44 85 SER A O 1
ATOM 638 N N . LEU A 1 86 ? 5.029 26.439 12.189 1.00 62.66 86 LEU A N 1
ATOM 639 C CA . LEU A 1 86 ? 4.941 24.989 12.302 1.00 62.66 86 LEU A CA 1
ATOM 640 C C . LEU A 1 86 ? 4.767 24.380 10.903 1.00 62.66 86 LEU A C 1
ATOM 642 O O . LEU A 1 86 ? 3.744 24.543 10.239 1.00 62.66 86 LEU A O 1
ATOM 646 N N . LYS A 1 87 ? 5.794 23.662 10.443 1.00 59.66 87 LYS A N 1
ATOM 647 C CA . LYS A 1 87 ? 5.740 22.855 9.217 1.00 59.66 87 LYS A CA 1
ATOM 648 C C . LYS A 1 87 ? 4.681 21.754 9.366 1.00 59.66 87 LYS A C 1
ATOM 650 O O . LYS A 1 87 ? 4.483 21.276 10.474 1.00 59.66 87 LYS A O 1
ATOM 655 N N . PRO A 1 88 ? 4.027 21.271 8.306 1.00 54.53 88 PRO A N 1
ATOM 656 C CA . PRO A 1 88 ? 3.136 20.118 8.433 1.00 54.53 88 PRO A CA 1
ATOM 657 C C . PRO A 1 88 ? 3.871 18.916 9.050 1.00 54.53 88 PRO A C 1
ATOM 659 O O . PRO A 1 88 ? 4.927 18.515 8.562 1.00 54.53 88 PRO A O 1
ATOM 662 N N . GLY A 1 89 ? 3.343 18.382 10.151 1.00 61.28 89 GLY A N 1
ATOM 663 C CA . GLY A 1 89 ? 3.984 17.332 10.943 1.00 61.28 89 GLY A CA 1
ATOM 664 C C . GLY A 1 89 ? 3.251 17.076 12.262 1.00 61.28 89 GLY A C 1
ATOM 665 O O . GLY A 1 89 ? 2.368 17.842 12.646 1.00 61.28 89 GLY A O 1
ATOM 666 N N . SER A 1 90 ? 3.596 15.986 12.948 1.00 68.50 90 SER A N 1
ATOM 667 C CA . SER A 1 90 ? 3.022 15.656 14.257 1.00 68.50 90 SER A CA 1
ATOM 668 C C . SER A 1 90 ? 3.710 16.467 15.355 1.00 68.50 90 SER A C 1
ATOM 670 O O . SER A 1 90 ? 4.902 16.284 15.598 1.00 68.50 90 SER A O 1
ATOM 672 N N . TYR A 1 91 ? 2.959 17.334 16.034 1.00 69.75 91 TYR A N 1
ATOM 673 C CA . TYR A 1 91 ? 3.443 18.116 17.173 1.00 69.75 91 TYR A CA 1
ATOM 674 C C . TYR A 1 91 ? 2.861 17.582 18.474 1.00 69.75 91 TYR A C 1
ATOM 676 O O . TYR A 1 91 ? 1.655 17.368 18.579 1.00 69.75 91 TYR A O 1
ATOM 684 N N . TYR A 1 92 ? 3.720 17.404 19.472 1.00 70.81 92 TYR A N 1
ATOM 685 C CA . TYR A 1 92 ? 3.329 16.976 20.809 1.00 70.81 92 TYR A CA 1
ATOM 686 C C . TYR A 1 92 ? 3.510 18.146 21.768 1.00 70.81 92 TYR A C 1
ATOM 688 O O . TYR A 1 92 ? 4.621 18.647 21.941 1.00 70.81 92 TYR A O 1
ATOM 696 N N . LEU A 1 93 ? 2.412 18.589 22.379 1.00 60.66 93 LEU A N 1
ATOM 697 C CA . LEU A 1 93 ? 2.458 19.568 23.453 1.00 60.66 93 LEU A CA 1
ATOM 698 C C . LEU A 1 93 ? 2.639 18.811 24.769 1.00 60.66 93 LEU A C 1
ATOM 700 O O . LEU A 1 93 ? 1.705 18.181 25.259 1.00 60.66 93 LEU A O 1
ATOM 704 N N . TYR A 1 94 ? 3.843 18.864 25.330 1.00 48.66 94 TYR A N 1
ATOM 705 C CA . TYR A 1 94 ? 4.060 18.445 26.708 1.00 48.66 94 TYR A CA 1
ATOM 706 C C . TYR A 1 94 ? 3.733 19.623 27.621 1.00 48.66 94 TYR A C 1
ATOM 708 O O . TYR A 1 94 ? 4.465 20.611 27.658 1.00 48.66 94 TYR A O 1
ATOM 716 N N . LEU A 1 95 ? 2.606 19.523 28.321 1.00 54.28 95 LEU A N 1
ATOM 717 C CA . LEU A 1 95 ? 2.317 20.367 29.474 1.00 54.28 95 LEU A CA 1
ATOM 718 C C . LEU A 1 95 ? 2.847 19.652 30.730 1.00 54.28 95 LEU A C 1
ATOM 720 O O . LEU A 1 95 ? 2.756 18.422 30.777 1.00 54.28 95 LEU A O 1
ATOM 724 N N . PRO A 1 96 ? 3.437 20.381 31.694 1.00 53.09 96 PRO A N 1
ATOM 725 C CA . PRO A 1 96 ? 3.803 19.810 32.987 1.00 53.09 96 PRO A CA 1
ATOM 726 C C . PRO A 1 96 ? 2.581 19.299 33.758 1.00 53.09 96 PRO A C 1
ATOM 728 O O . PRO A 1 96 ? 1.481 19.877 33.587 1.00 53.09 96 PRO A O 1
#

Secondary structure (DSSP, 8-state):
-TTTTT-----HHHHHHTTSSS----HHHHHHHHHHHHT-S--PPP---SS--TT--TTS------------TT---TTTHHHH---SS-------